Protein AF-A0A1I6BTH6-F1 (afdb_monomer)

Secondary structure (DSSP, 8-state):
-HHHHHHHHHHH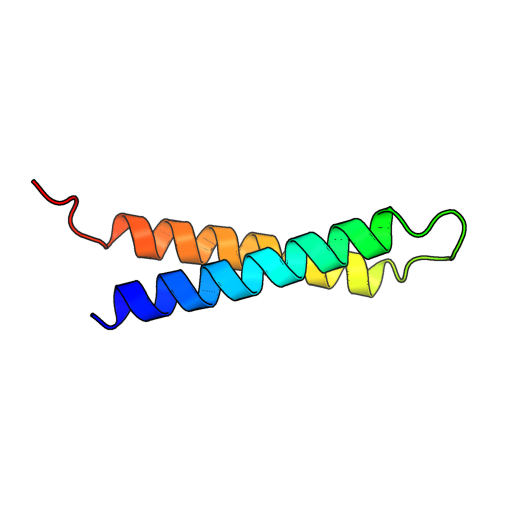HHHHHHHHHHHHHT-TTSPP-HHHHHHHHHHHHHHHHHHHHHHHTSPP--

Nearest PDB structures (foldseek):
  4afl-assembly2_F  TM=4.783E-01  e=9.069E-01  Homo sapiens
  6sv1-assembly2_N  TM=4.796E-01  e=3.368E+00  Rhodospirillum rubrum
  6inr-assembly1_A  TM=4.669E-01  e=3.816E+00  Candidatus Phytoplasma australasiaticum subsp. taiwanense
  5l8b-assembly4_V  TM=4.784E-01  e=4.062E+00  Rhodospirillum rubrum
  6suw-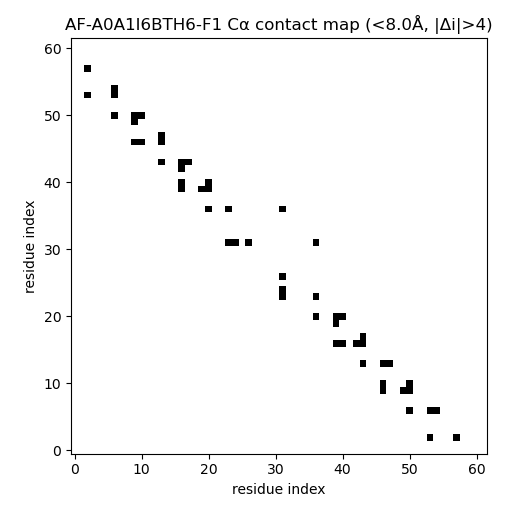assembly1_D  TM=4.798E-01  e=4.062E+00  Rhodospirillum rubrum ATCC 11170

Radius of gyration: 14.76 Å; Cα contacts (8 Å, |Δi|>4): 27; chains: 1; bounding box: 33×17×46 Å

Mean predicted aligned error: 5.92 Å

Sequence (62 aa):
MEKQAKINAATDELAVLEFDIDALESNHGLPVDEADLAAKQRRALDLYAELKELRKTLPTAQ

Solvent-accessible surface area (backbone atoms only — not comparable to full-atom values): 3630 Å² total; per-residue (Å²): 112,70,68,59,53,51,45,50,53,49,49,54,54,39,54,52,41,54,49,52,48,52,54,49,74,62,38,87,88,57,90,63,59,63,67,60,50,50,51,44,53,50,50,42,54,52,44,53,53,49,47,53,54,54,57,69,71,45,78,76,86,123

Structure (mmCIF, N/CA/C/O backbone):
data_AF-A0A1I6BTH6-F1
#
_entry.id   AF-A0A1I6BTH6-F1
#
loop_
_atom_site.group_PDB
_atom_site.id
_atom_site.type_symbol
_atom_site.label_atom_id
_atom_site.label_alt_id
_atom_site.label_comp_id
_atom_site.label_asym_id
_atom_site.label_entity_id
_atom_site.label_seq_id
_atom_site.pdbx_PDB_ins_code
_atom_site.Cartn_x
_atom_site.Cartn_y
_atom_site.Cartn_z
_atom_site.occupancy
_atom_site.B_iso_or_equiv
_atom_site.auth_seq_id
_atom_site.auth_comp_id
_atom_site.auth_asym_id
_atom_site.auth_atom_id
_atom_site.pdbx_PDB_model_num
ATOM 1 N N . MET A 1 1 ? -18.979 -1.553 13.247 1.00 63.78 1 MET A N 1
ATOM 2 C CA . MET A 1 1 ? -18.793 -2.272 11.966 1.00 63.78 1 MET A CA 1
ATOM 3 C C . MET A 1 1 ? -18.108 -1.420 10.898 1.00 63.78 1 MET A C 1
ATOM 5 O O . MET A 1 1 ? -17.232 -1.940 10.227 1.00 63.78 1 MET A O 1
ATOM 9 N N . GLU A 1 2 ? -18.406 -0.120 10.782 1.00 77.88 2 GLU A N 1
ATOM 10 C CA . GLU A 1 2 ? -17.813 0.767 9.758 1.00 77.88 2 GLU A CA 1
ATOM 11 C C . GLU A 1 2 ? -16.269 0.778 9.713 1.00 77.88 2 GLU A C 1
ATOM 13 O O . GLU A 1 2 ? -15.683 0.717 8.638 1.00 77.88 2 GLU A O 1
ATOM 18 N N . LYS A 1 3 ? -15.588 0.781 10.868 1.00 79.00 3 LYS A N 1
ATOM 19 C CA . LYS A 1 3 ? -14.113 0.755 10.917 1.00 79.00 3 LYS A CA 1
ATOM 20 C C . LYS A 1 3 ? -13.503 -0.534 10.359 1.00 79.00 3 LYS A C 1
ATOM 22 O O . LYS A 1 3 ? -12.463 -0.471 9.721 1.00 79.00 3 LYS A O 1
ATOM 27 N N . GLN A 1 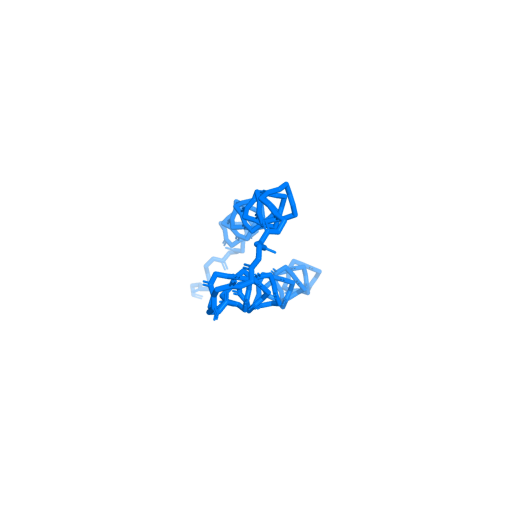4 ? -14.156 -1.680 10.565 1.00 83.00 4 GLN A N 1
ATOM 28 C CA . GLN A 1 4 ? -13.678 -2.958 10.032 1.00 83.00 4 GLN A CA 1
ATOM 29 C C . GLN A 1 4 ? -13.800 -2.993 8.506 1.00 83.00 4 GLN A C 1
ATOM 31 O O . GLN A 1 4 ? -12.885 -3.452 7.835 1.00 83.00 4 GLN A O 1
ATOM 36 N N . ALA A 1 5 ? -14.891 -2.451 7.955 1.00 88.88 5 ALA A N 1
ATOM 37 C CA . ALA A 1 5 ? -15.062 -2.332 6.509 1.00 88.88 5 ALA A CA 1
ATOM 38 C C . ALA A 1 5 ? -13.994 -1.420 5.882 1.00 88.88 5 ALA A C 1
ATOM 40 O O . ALA A 1 5 ? -13.421 -1.778 4.860 1.00 88.88 5 ALA A O 1
ATOM 41 N N . LYS A 1 6 ? -13.668 -0.290 6.531 1.00 88.38 6 LYS A N 1
ATOM 42 C CA . LYS A 1 6 ? -12.576 0.603 6.099 1.00 88.38 6 LYS A CA 1
ATOM 43 C C . LYS A 1 6 ? -11.213 -0.086 6.137 1.00 88.38 6 LYS A C 1
ATOM 45 O O . LYS A 1 6 ? -10.448 0.042 5.193 1.00 88.38 6 LYS A O 1
ATOM 50 N N . ILE A 1 7 ? -10.932 -0.858 7.189 1.00 89.94 7 ILE A N 1
ATOM 51 C CA . ILE A 1 7 ? -9.690 -1.638 7.288 1.00 89.94 7 ILE A CA 1
ATOM 52 C C . ILE A 1 7 ? -9.601 -2.670 6.168 1.00 89.94 7 ILE A C 1
ATOM 54 O O . ILE A 1 7 ? -8.544 -2.791 5.560 1.00 89.94 7 ILE A O 1
ATOM 58 N N . ASN A 1 8 ? -10.684 -3.395 5.888 1.00 91.19 8 ASN A N 1
ATOM 59 C CA . ASN A 1 8 ? -10.691 -4.390 4.820 1.00 91.19 8 ASN A CA 1
ATOM 60 C C . ASN A 1 8 ? -10.459 -3.721 3.457 1.00 91.19 8 ASN A C 1
ATOM 62 O O . ASN A 1 8 ? -9.539 -4.113 2.755 1.00 91.19 8 ASN A O 1
ATOM 66 N N . ALA A 1 9 ? -11.189 -2.644 3.150 1.00 92.25 9 ALA A N 1
ATOM 67 C CA . ALA A 1 9 ? -11.029 -1.909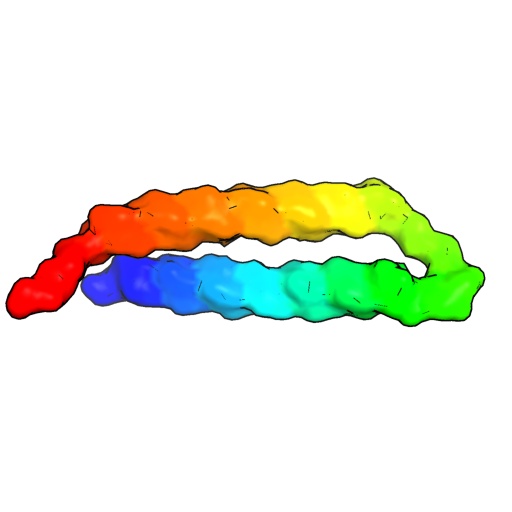 1.895 1.00 92.25 9 ALA A CA 1
ATOM 68 C C . ALA A 1 9 ? -9.607 -1.348 1.710 1.00 92.25 9 ALA A C 1
ATOM 70 O O . ALA A 1 9 ? -9.013 -1.523 0.652 1.00 92.25 9 ALA A O 1
ATOM 71 N N . ALA A 1 10 ? -9.035 -0.731 2.749 1.00 91.50 10 ALA A N 1
ATOM 72 C CA . ALA A 1 10 ? -7.665 -0.220 2.702 1.00 91.50 10 ALA A CA 1
ATOM 73 C C . ALA A 1 10 ? -6.618 -1.346 2.602 1.00 91.50 10 ALA A C 1
ATOM 75 O O . ALA A 1 10 ? -5.558 -1.145 2.018 1.00 91.50 10 ALA A O 1
ATOM 76 N N . THR A 1 11 ? -6.907 -2.533 3.149 1.00 92.56 11 THR A N 1
ATOM 77 C CA . THR A 1 11 ? -6.036 -3.714 3.013 1.00 92.56 11 THR A CA 1
ATOM 78 C C . THR A 1 11 ? -6.092 -4.281 1.594 1.00 92.56 11 THR A C 1
ATOM 80 O O . THR A 1 11 ? -5.047 -4.604 1.038 1.00 92.56 11 THR A O 1
ATOM 83 N N . ASP A 1 12 ? -7.281 -4.358 0.994 1.00 94.62 12 ASP A N 1
ATOM 84 C CA . ASP A 1 12 ? -7.458 -4.829 -0.383 1.00 94.62 12 ASP A CA 1
ATOM 85 C C . ASP A 1 12 ? -6.782 -3.877 -1.384 1.00 94.62 12 ASP A C 1
ATOM 87 O O . ASP A 1 12 ? -6.062 -4.323 -2.275 1.00 94.62 12 ASP A O 1
ATOM 91 N N . GLU A 1 13 ? -6.952 -2.560 -1.209 1.00 93.69 13 GLU A N 1
ATOM 92 C CA . GLU A 1 13 ? -6.289 -1.549 -2.046 1.00 93.69 13 GLU A CA 1
ATOM 93 C C . GLU A 1 13 ? -4.761 -1.633 -1.928 1.00 93.69 13 GLU A C 1
ATOM 95 O O . GLU A 1 13 ? -4.052 -1.557 -2.932 1.00 93.69 13 GLU A O 1
ATOM 100 N N . LEU A 1 14 ? -4.250 -1.841 -0.711 1.00 93.81 14 LEU A N 1
ATOM 101 C CA . LEU A 1 14 ? -2.820 -1.996 -0.475 1.00 93.81 14 LEU A CA 1
ATOM 102 C C . LEU A 1 14 ? -2.258 -3.238 -1.180 1.00 93.81 14 LEU A C 1
ATOM 104 O O . LEU A 1 14 ? -1.223 -3.135 -1.829 1.00 93.81 14 LEU A O 1
ATOM 108 N N . ALA A 1 15 ? -2.957 -4.374 -1.120 1.00 93.19 15 ALA A N 1
ATOM 109 C CA . ALA A 1 15 ? -2.526 -5.601 -1.790 1.00 93.19 15 ALA A CA 1
ATOM 110 C C . ALA A 1 15 ? -2.444 -5.439 -3.319 1.00 93.19 15 ALA A C 1
ATOM 112 O O . ALA A 1 15 ? -1.522 -5.956 -3.948 1.00 93.19 15 ALA A O 1
ATOM 113 N N . VAL A 1 16 ? -3.379 -4.694 -3.921 1.00 93.50 16 VAL A N 1
ATOM 114 C CA . VAL A 1 16 ? -3.335 -4.371 -5.358 1.00 93.50 16 VAL A CA 1
ATOM 115 C C . VAL A 1 16 ? -2.133 -3.482 -5.681 1.00 93.50 16 VAL A C 1
ATOM 117 O O . VAL A 1 16 ? -1.427 -3.741 -6.651 1.00 93.50 16 VAL A O 1
ATOM 120 N N . LEU A 1 17 ? -1.867 -2.461 -4.862 1.00 93.06 17 LEU A N 1
ATOM 121 C CA . LEU A 1 17 ? -0.724 -1.568 -5.068 1.00 93.06 17 LEU A CA 1
ATOM 122 C C . LEU A 1 17 ? 0.615 -2.292 -4.939 1.00 93.06 17 LEU A C 1
ATOM 124 O O . LEU A 1 17 ? 1.511 -2.036 -5.736 1.00 93.06 17 LEU A O 1
ATOM 128 N N . GLU A 1 18 ? 0.754 -3.190 -3.967 1.00 91.69 18 GLU A N 1
ATOM 129 C CA . GLU A 1 18 ? 1.968 -3.993 -3.794 1.00 91.69 18 GLU A CA 1
ATOM 130 C C . GLU A 1 18 ? 2.205 -4.922 -4.988 1.00 91.69 18 GLU A C 1
ATOM 132 O O . GLU A 1 18 ? 3.335 -5.020 -5.461 1.00 91.69 18 GLU A O 1
ATOM 137 N N . PHE A 1 19 ? 1.145 -5.535 -5.528 1.00 91.56 19 PHE A N 1
ATOM 138 C CA . PHE A 1 19 ? 1.236 -6.330 -6.754 1.00 91.56 19 PHE A CA 1
ATOM 139 C C . PHE A 1 19 ? 1.637 -5.486 -7.972 1.00 91.56 19 PHE A C 1
ATOM 141 O O . PHE A 1 19 ? 2.508 -5.891 -8.736 1.00 91.56 19 PHE A O 1
ATOM 148 N N . ASP A 1 20 ? 1.037 -4.306 -8.152 1.00 89.50 20 ASP A N 1
ATOM 149 C CA . ASP A 1 20 ? 1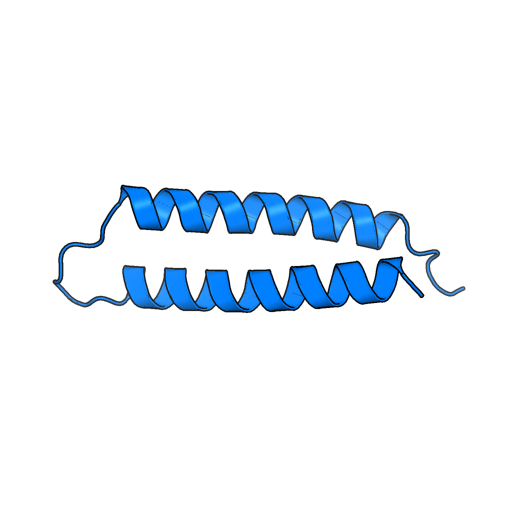.377 -3.405 -9.258 1.00 89.50 20 ASP A CA 1
ATOM 150 C C . ASP A 1 20 ? 2.833 -2.923 -9.173 1.00 89.50 20 ASP A C 1
ATOM 152 O O . ASP A 1 20 ? 3.516 -2.844 -10.193 1.00 89.50 20 ASP A O 1
ATOM 156 N N . ILE A 1 21 ? 3.311 -2.592 -7.969 1.00 90.50 21 ILE A N 1
ATOM 157 C CA . ILE A 1 21 ? 4.702 -2.184 -7.729 1.00 90.50 21 ILE A CA 1
ATOM 158 C C . ILE A 1 21 ? 5.648 -3.333 -8.081 1.00 90.50 21 ILE A C 1
ATOM 160 O O . ILE A 1 21 ? 6.574 -3.122 -8.860 1.00 90.50 21 ILE A O 1
ATOM 164 N N . ASP A 1 22 ? 5.379 -4.543 -7.586 1.00 89.44 22 ASP A N 1
ATOM 165 C CA . ASP A 1 22 ? 6.186 -5.728 -7.892 1.00 89.44 22 ASP A CA 1
ATOM 166 C C . ASP A 1 22 ? 6.200 -6.030 -9.397 1.00 89.44 22 ASP A C 1
ATOM 168 O O . ASP A 1 22 ? 7.253 -6.324 -9.960 1.00 89.44 22 ASP A O 1
ATOM 172 N N . ALA A 1 23 ? 5.064 -5.876 -10.084 1.00 87.88 23 ALA A N 1
ATOM 173 C CA . ALA A 1 23 ? 4.966 -6.057 -11.529 1.00 87.88 23 ALA A CA 1
ATOM 174 C C . ALA A 1 23 ? 5.760 -4.999 -12.315 1.00 87.88 23 ALA A C 1
ATOM 176 O O . ALA A 1 23 ? 6.394 -5.330 -13.321 1.00 87.88 23 ALA A O 1
ATOM 177 N N . LEU A 1 24 ? 5.744 -3.739 -11.867 1.00 85.56 24 LEU A N 1
ATOM 178 C CA . LEU A 1 24 ? 6.539 -2.663 -12.460 1.00 85.56 24 LEU A CA 1
ATOM 179 C C . LEU A 1 24 ? 8.036 -2.910 -12.248 1.00 85.56 24 LEU A C 1
ATOM 181 O O . LEU A 1 24 ? 8.805 -2.838 -13.203 1.00 85.56 24 LEU A O 1
ATOM 185 N N . GLU A 1 25 ? 8.454 -3.253 -11.031 1.00 84.56 25 GLU A N 1
ATOM 186 C CA . GLU A 1 25 ? 9.857 -3.525 -10.696 1.00 84.56 25 GLU A CA 1
ATOM 187 C C . GLU A 1 25 ? 10.380 -4.805 -11.367 1.00 84.56 25 GLU A C 1
ATOM 189 O O . GLU A 1 25 ? 11.534 -4.862 -11.798 1.00 84.56 25 GLU A O 1
ATOM 194 N N . SER A 1 26 ? 9.515 -5.806 -11.539 1.00 83.38 26 SER A N 1
ATOM 195 C CA . SER A 1 26 ? 9.818 -7.062 -12.232 1.00 83.38 26 SER A CA 1
ATOM 196 C C . SER A 1 26 ? 9.780 -6.949 -13.755 1.00 83.38 26 SER A C 1
ATOM 198 O O . SER A 1 26 ? 9.987 -7.951 -14.443 1.00 83.38 26 SER A O 1
ATOM 200 N N . ASN A 1 27 ? 9.520 -5.767 -14.325 1.00 74.81 27 ASN A N 1
ATOM 201 C CA . ASN A 1 27 ? 9.425 -5.587 -15.770 1.00 74.81 27 ASN A CA 1
ATOM 202 C C . ASN A 1 27 ? 10.827 -5.653 -16.414 1.00 74.81 27 ASN A C 1
ATOM 204 O O . ASN A 1 27 ? 11.447 -4.640 -16.734 1.00 74.81 27 ASN A O 1
ATOM 208 N N . HIS A 1 28 ? 11.349 -6.878 -16.550 1.00 58.91 28 HIS A N 1
ATOM 209 C CA . HIS A 1 28 ? 12.696 -7.260 -16.984 1.00 58.91 28 HIS A CA 1
ATOM 210 C C . HIS A 1 28 ? 13.150 -6.559 -18.282 1.00 58.91 28 HIS A C 1
ATOM 212 O O . HIS A 1 28 ? 13.081 -7.122 -19.375 1.00 58.91 28 HIS A O 1
ATOM 218 N N . GLY A 1 29 ? 13.682 -5.341 -18.155 1.00 62.25 29 GLY A N 1
ATOM 219 C CA . GLY A 1 29 ? 14.296 -4.583 -19.248 1.00 62.25 29 GLY A CA 1
ATOM 220 C C . GLY A 1 29 ? 13.359 -3.652 -20.022 1.00 62.25 29 GLY A C 1
ATOM 221 O O . GLY A 1 29 ? 13.796 -3.074 -21.018 1.00 62.25 29 GLY A O 1
ATOM 222 N N . LEU A 1 30 ? 12.110 -3.473 -19.583 1.00 68.75 30 LEU A N 1
ATOM 223 C CA . LEU A 1 30 ? 11.235 -2.423 -20.108 1.00 68.75 30 LEU A CA 1
ATOM 224 C C . LEU A 1 30 ? 11.356 -1.164 -19.237 1.00 68.75 30 LEU A C 1
ATOM 226 O O . LEU A 1 30 ? 11.483 -1.280 -18.018 1.00 68.75 30 LEU A O 1
ATOM 230 N N . PRO A 1 31 ? 11.340 0.042 -19.834 1.00 70.25 31 PRO A N 1
ATOM 231 C CA . PRO A 1 31 ? 11.363 1.272 -19.060 1.00 70.25 31 PRO A CA 1
ATOM 232 C C . PRO A 1 31 ? 10.115 1.329 -18.180 1.00 70.25 31 PRO A C 1
ATOM 234 O O . PRO A 1 31 ? 8.986 1.317 -18.674 1.00 70.25 31 PRO A O 1
ATOM 237 N N . VAL A 1 32 ? 10.341 1.361 -16.872 1.00 79.19 32 VAL A N 1
ATOM 238 C CA . VAL A 1 32 ? 9.303 1.612 -15.878 1.00 79.19 32 VAL A CA 1
ATOM 239 C C . VAL A 1 32 ? 9.012 3.105 -15.880 1.00 79.19 32 VAL A C 1
ATOM 241 O O . VAL A 1 32 ? 9.935 3.919 -15.926 1.00 79.19 32 VAL A O 1
ATOM 244 N N . ASP A 1 33 ? 7.735 3.471 -15.833 1.00 86.69 33 ASP A N 1
ATOM 245 C CA . ASP A 1 33 ? 7.357 4.853 -15.569 1.00 86.69 33 ASP A CA 1
ATOM 246 C C . ASP A 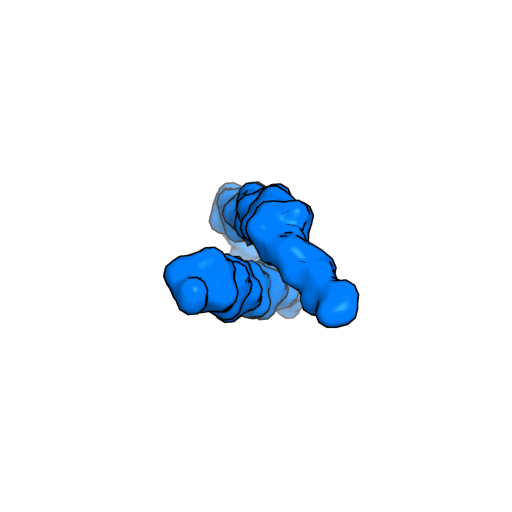1 33 ? 7.668 5.164 -14.097 1.00 86.69 33 ASP A C 1
ATOM 248 O O . ASP A 1 33 ? 6.929 4.790 -13.186 1.00 86.69 33 ASP A O 1
ATOM 252 N N . GLU A 1 34 ? 8.815 5.802 -13.857 1.00 85.69 34 GLU A N 1
ATOM 253 C CA . GLU A 1 34 ? 9.288 6.139 -12.511 1.00 85.69 34 GLU A CA 1
ATOM 254 C C . GLU A 1 34 ? 8.304 7.049 -11.760 1.00 85.69 34 GLU A C 1
ATOM 256 O O . GLU A 1 34 ? 8.232 6.992 -10.531 1.00 85.69 34 GLU A O 1
ATOM 261 N N . ALA A 1 35 ? 7.524 7.871 -12.474 1.00 90.12 35 ALA A N 1
ATOM 262 C CA . ALA A 1 35 ? 6.521 8.729 -11.856 1.00 90.12 35 ALA A CA 1
ATOM 263 C C . ALA A 1 35 ? 5.307 7.915 -11.388 1.00 90.12 35 ALA A C 1
ATOM 265 O O . ALA A 1 35 ? 4.814 8.146 -10.282 1.00 90.12 35 ALA A O 1
ATOM 266 N N . ASP A 1 36 ? 4.863 6.941 -12.187 1.00 88.69 36 ASP A N 1
ATOM 267 C CA . ASP A 1 36 ? 3.801 6.005 -11.801 1.00 88.69 36 ASP A CA 1
ATOM 268 C C . ASP A 1 36 ? 4.237 5.114 -10.626 1.00 88.69 36 ASP A C 1
ATOM 270 O O . ASP A 1 36 ? 3.519 5.005 -9.629 1.00 88.69 36 ASP A O 1
ATOM 274 N N . LEU A 1 37 ? 5.460 4.569 -10.673 1.00 89.88 37 LEU A N 1
ATOM 275 C CA . LEU A 1 37 ? 6.028 3.779 -9.578 1.00 89.88 37 LEU A CA 1
ATOM 276 C C . LEU A 1 37 ? 6.098 4.593 -8.278 1.00 89.88 37 LEU A C 1
ATOM 278 O O . LEU A 1 37 ? 5.624 4.140 -7.233 1.00 89.88 37 LEU A O 1
ATOM 282 N N . ALA A 1 38 ? 6.627 5.819 -8.335 1.00 91.69 38 ALA A N 1
ATOM 283 C CA . ALA A 1 38 ? 6.706 6.699 -7.172 1.00 91.69 38 ALA A CA 1
ATOM 284 C C . ALA A 1 38 ? 5.315 7.064 -6.625 1.00 91.69 38 ALA A C 1
ATOM 286 O O . ALA A 1 38 ? 5.122 7.107 -5.406 1.00 91.69 38 ALA A O 1
ATOM 287 N N . ALA A 1 39 ? 4.328 7.293 -7.497 1.00 93.19 39 ALA A N 1
ATOM 288 C CA . ALA A 1 39 ? 2.952 7.565 -7.091 1.00 93.19 39 ALA A CA 1
ATOM 289 C C . ALA A 1 39 ? 2.315 6.359 -6.380 1.00 93.19 39 ALA A C 1
ATOM 291 O O . ALA A 1 39 ? 1.702 6.527 -5.320 1.00 93.19 39 ALA A O 1
ATOM 292 N N . LYS A 1 40 ? 2.506 5.141 -6.905 1.00 92.69 40 LYS A N 1
ATOM 293 C CA . LYS A 1 40 ? 2.007 3.900 -6.290 1.00 92.69 40 LYS A CA 1
ATOM 294 C C . LYS A 1 40 ? 2.673 3.622 -4.946 1.00 92.69 40 L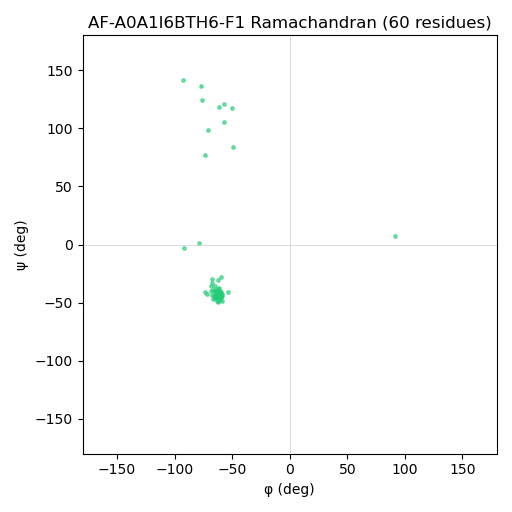YS A C 1
ATOM 296 O O . LYS A 1 40 ? 1.974 3.375 -3.963 1.00 92.69 40 LYS A O 1
ATOM 301 N N . GLN A 1 41 ? 3.998 3.751 -4.861 1.00 92.56 41 GLN A N 1
ATOM 302 C CA . GLN A 1 41 ? 4.734 3.604 -3.601 1.00 92.56 41 GLN A CA 1
ATOM 303 C C . GLN A 1 41 ? 4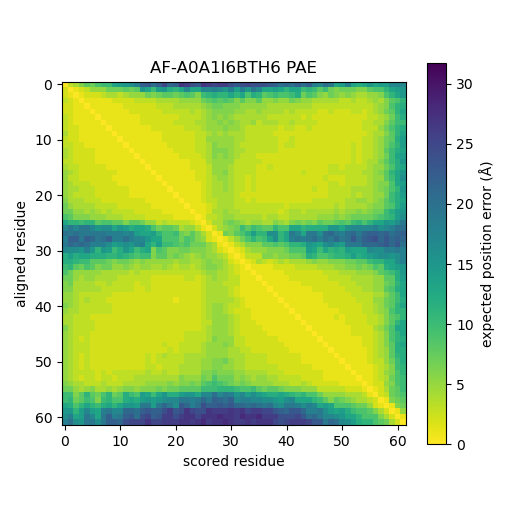.279 4.633 -2.559 1.00 92.56 41 GLN A C 1
ATOM 305 O O . GLN A 1 41 ? 4.075 4.298 -1.389 1.00 92.56 41 GLN A O 1
ATOM 310 N N . ARG A 1 42 ? 4.055 5.887 -2.975 1.00 95.75 42 ARG A N 1
ATOM 311 C CA . ARG A 1 42 ? 3.535 6.923 -2.079 1.00 95.75 42 ARG A CA 1
ATOM 312 C C . ARG A 1 42 ? 2.144 6.571 -1.560 1.00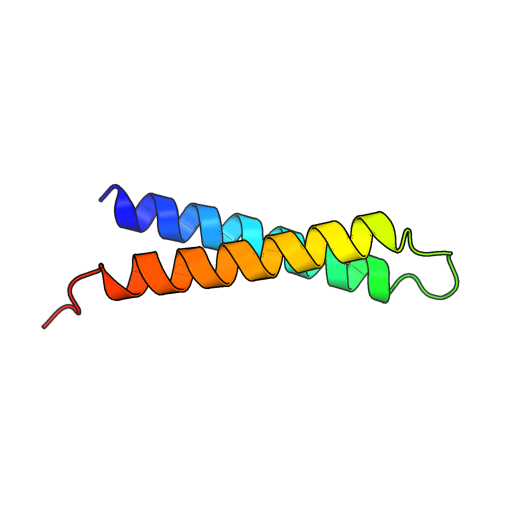 95.75 42 ARG A C 1
ATOM 314 O O . ARG A 1 42 ? 1.909 6.677 -0.357 1.00 95.75 42 ARG A O 1
ATOM 321 N N . ARG A 1 43 ? 1.248 6.116 -2.438 1.00 94.88 43 ARG A N 1
ATOM 322 C CA . ARG A 1 43 ? -0.105 5.703 -2.054 1.00 94.88 43 ARG A CA 1
ATOM 323 C C . ARG A 1 43 ? -0.086 4.520 -1.085 1.00 94.88 43 ARG A C 1
ATOM 325 O O . ARG A 1 43 ? -0.828 4.545 -0.104 1.00 94.88 43 ARG A O 1
ATOM 332 N N . ALA A 1 44 ? 0.783 3.534 -1.309 1.00 93.38 44 ALA A N 1
ATOM 333 C CA . ALA A 1 44 ? 0.959 2.404 -0.401 1.00 93.38 44 ALA A CA 1
ATOM 334 C C . ALA A 1 44 ? 1.384 2.870 1.005 1.00 93.38 44 ALA A C 1
ATOM 336 O O . ALA A 1 44 ? 0.794 2.451 2.001 1.00 93.38 44 ALA A O 1
ATOM 337 N N . LEU A 1 45 ? 2.342 3.802 1.103 1.00 94.62 45 LEU A N 1
ATOM 338 C CA . LEU A 1 45 ? 2.762 4.386 2.384 1.00 94.62 45 LEU A CA 1
ATOM 339 C C . LEU A 1 45 ? 1.623 5.118 3.110 1.00 94.62 45 LEU A C 1
ATOM 341 O O . LEU A 1 45 ? 1.479 4.974 4.328 1.00 94.62 45 LEU A O 1
ATOM 345 N N . ASP A 1 46 ? 0.805 5.877 2.380 1.00 94.94 46 ASP A N 1
ATOM 346 C CA . ASP A 1 46 ? -0.346 6.577 2.957 1.00 94.94 46 ASP A CA 1
ATOM 347 C C . ASP A 1 46 ? -1.401 5.580 3.485 1.00 94.94 46 ASP A C 1
ATOM 349 O O . ASP A 1 46 ? -1.908 5.751 4.597 1.00 94.94 46 ASP A O 1
ATOM 353 N N . LEU A 1 47 ? -1.671 4.485 2.760 1.00 93.06 47 LEU A N 1
ATOM 354 C CA . LEU A 1 47 ? -2.565 3.410 3.219 1.00 93.06 47 LEU A CA 1
ATOM 355 C C . LEU A 1 47 ? -2.016 2.677 4.447 1.00 93.06 47 LEU A C 1
ATOM 357 O O . LEU A 1 47 ? -2.772 2.378 5.372 1.00 93.06 47 LEU A O 1
ATOM 361 N N . TYR A 1 48 ? -0.706 2.431 4.514 1.00 91.94 48 TYR A N 1
ATOM 362 C CA . TYR A 1 48 ? -0.065 1.866 5.704 1.00 91.94 48 TYR A CA 1
ATOM 363 C C . TYR A 1 48 ? -0.272 2.749 6.941 1.00 91.94 48 TYR A C 1
ATOM 365 O O . TYR A 1 48 ? -0.559 2.242 8.033 1.00 91.94 48 TYR A O 1
ATOM 373 N N . ALA A 1 49 ? -0.146 4.070 6.784 1.00 92.56 49 ALA A N 1
ATOM 374 C CA . ALA A 1 49 ? -0.410 5.021 7.857 1.00 92.56 49 ALA A CA 1
ATOM 375 C C . ALA A 1 49 ? -1.892 5.008 8.270 1.00 92.56 49 ALA A C 1
ATOM 377 O O . ALA A 1 49 ? -2.190 4.926 9.464 1.00 92.56 49 ALA A O 1
ATOM 378 N N . GLU A 1 50 ? -2.816 5.008 7.306 1.00 91.06 50 GLU A N 1
ATOM 379 C CA . GLU A 1 50 ? -4.258 4.939 7.564 1.00 91.06 50 GLU A CA 1
ATOM 380 C C . GLU A 1 50 ? -4.645 3.647 8.299 1.00 91.06 50 GLU A C 1
ATOM 382 O O . GLU A 1 50 ? -5.309 3.691 9.338 1.00 91.06 50 GLU A O 1
ATOM 387 N N . LEU A 1 51 ? -4.166 2.492 7.830 1.00 90.94 51 LEU A N 1
ATOM 388 C CA . LEU A 1 51 ? -4.399 1.193 8.461 1.00 90.94 51 LEU A CA 1
ATOM 389 C C . LEU A 1 51 ? -3.869 1.156 9.894 1.00 90.94 51 LEU A C 1
ATOM 391 O O . LEU A 1 51 ? -4.534 0.619 10.784 1.00 90.94 51 LEU A O 1
ATOM 395 N N . LYS A 1 52 ? -2.691 1.739 10.143 1.00 89.88 52 LYS A N 1
ATOM 396 C CA . LYS A 1 52 ? -2.114 1.834 11.489 1.00 89.88 52 LYS A CA 1
ATOM 397 C C . LYS A 1 52 ? -3.015 2.637 12.425 1.00 89.88 52 LYS A C 1
ATOM 399 O O . LYS A 1 52 ? -3.269 2.190 13.544 1.00 89.88 52 LYS A O 1
ATOM 404 N N . GLU A 1 53 ? -3.519 3.785 11.982 1.00 90.00 53 GLU A N 1
ATOM 405 C CA . GLU A 1 53 ? -4.424 4.616 12.782 1.00 90.00 53 GLU A CA 1
ATOM 406 C C . GLU A 1 53 ? -5.781 3.934 12.999 1.00 90.00 53 GLU A C 1
ATOM 408 O O . GLU A 1 53 ? -6.270 3.861 14.129 1.00 90.00 53 GLU A O 1
ATOM 413 N N . LEU A 1 54 ? -6.359 3.330 11.958 1.00 87.75 54 LEU A N 1
ATOM 414 C CA . LEU A 1 54 ? -7.613 2.585 12.069 1.00 87.75 54 LEU A CA 1
ATOM 415 C C . LEU A 1 54 ? -7.494 1.428 13.072 1.00 87.75 54 LEU A C 1
ATOM 417 O O . LEU A 1 54 ? -8.369 1.284 13.931 1.00 87.75 54 LEU A O 1
ATOM 421 N N . ARG A 1 55 ? -6.391 0.666 13.030 1.00 84.12 55 ARG A N 1
ATOM 422 C CA . ARG A 1 55 ? -6.121 -0.460 13.942 1.00 84.12 55 ARG A CA 1
ATOM 423 C C . ARG A 1 55 ? -5.874 -0.027 15.386 1.00 84.12 55 ARG A C 1
ATOM 425 O O . ARG A 1 55 ? -6.336 -0.715 16.286 1.00 84.12 55 ARG A O 1
ATOM 432 N N . LYS A 1 56 ? -5.229 1.120 15.632 1.00 84.69 56 LYS A N 1
ATOM 433 C CA . LYS A 1 56 ? -5.106 1.687 16.994 1.00 84.69 56 LYS A CA 1
ATOM 434 C C . LYS A 1 56 ? -6.458 2.036 17.612 1.00 84.69 56 LYS A C 1
ATOM 436 O O . LYS A 1 56 ? -6.607 2.029 18.828 1.00 84.69 56 LYS A O 1
ATOM 441 N N . THR A 1 57 ? -7.424 2.406 16.775 1.00 75.88 57 THR A N 1
ATOM 442 C CA . THR A 1 57 ? -8.744 2.862 17.228 1.00 75.88 57 THR A CA 1
ATOM 443 C C . THR A 1 57 ? -9.776 1.736 17.327 1.00 75.88 57 THR A C 1
ATOM 445 O O . THR A 1 57 ? -10.925 2.001 17.703 1.00 75.88 57 THR A O 1
ATOM 448 N N . LEU A 1 58 ? -9.400 0.508 16.952 1.00 70.94 58 LEU A N 1
ATOM 449 C CA . LEU A 1 58 ? -10.149 -0.691 17.298 1.00 70.94 58 LEU A CA 1
ATOM 450 C C . LEU A 1 58 ? -9.851 -0.996 18.768 1.00 70.94 58 LEU A C 1
ATOM 452 O O . LEU A 1 58 ? -8.678 -1.123 19.117 1.00 70.94 58 LEU A O 1
ATOM 456 N N . PRO A 1 59 ? -10.869 -1.102 19.640 1.00 61.47 59 PRO A N 1
ATOM 457 C CA . PRO A 1 59 ? -10.630 -1.625 20.973 1.00 61.47 59 PRO A CA 1
ATOM 458 C C . PRO A 1 59 ? -10.016 -3.014 20.799 1.00 61.47 59 PRO A C 1
ATOM 460 O O . PRO A 1 59 ? -10.604 -3.870 20.135 1.00 61.47 59 PRO A O 1
ATOM 463 N N . THR A 1 60 ? -8.813 -3.220 21.336 1.00 59.31 60 THR A N 1
ATOM 464 C CA . THR A 1 60 ? -8.273 -4.563 21.527 1.00 59.31 60 THR A CA 1
ATOM 465 C C . THR A 1 60 ? -9.355 -5.354 22.242 1.00 59.31 60 THR A C 1
ATOM 467 O O . THR A 1 60 ? -9.790 -4.951 23.322 1.00 59.31 60 THR A O 1
ATOM 470 N N . ALA A 1 61 ? -9.859 -6.408 21.599 1.00 53.12 61 ALA A N 1
ATOM 471 C CA . ALA A 1 61 ? -10.776 -7.332 22.243 1.00 53.12 61 ALA A CA 1
ATOM 472 C C . ALA A 1 61 ? -10.054 -7.873 23.486 1.00 53.12 61 ALA A C 1
ATOM 474 O O . ALA A 1 61 ? -9.073 -8.605 23.351 1.00 53.12 61 ALA A O 1
ATOM 475 N N . GLN A 1 62 ? -10.464 -7.386 24.660 1.00 41.03 62 GLN A N 1
ATOM 476 C CA . GLN A 1 62 ? -10.136 -7.978 25.953 1.00 41.03 62 GLN A CA 1
ATOM 477 C C . GLN A 1 62 ? -11.050 -9.173 26.190 1.00 41.03 62 GLN A C 1
ATOM 479 O O . GLN A 1 62 ? -12.238 -9.074 25.800 1.00 41.03 62 GLN A O 1
#

pLDDT: mean 84.69, std 11.86, range [41.03, 95.75]

Organism: Hymenobacter arizonensis (NCBI:txid1227077)

Foldseek 3Di:
DVLVVVLVVLVVLLVVLVVVLCCLVPPVPDDRPVVVNVVSVVSNVVSVVVNVVSVVPPPPPD